Protein AF-A0A060UV62-F1 (afdb_monomer)

Nearest PDB structures (foldseek):
  5ajj-assembly1_A-2  TM=5.988E-01  e=8.040E+00  Variola virus
  5ymr-assembly2_D  TM=3.615E-01  e=1.555E+00  Nitratidesulfovibrio vulgaris str. Hildenborough
  6nd3-assembly1_A  TM=4.050E-01  e=2.740E+00  Oleidesulfovibrio alaskensis G20
  5kdp-assembly1_A  TM=4.001E-01  e=2.900E+00  Oleidesulfovibrio alaskensis G20

Organism: NCBI:txid160808

Secondary structure (DSSP, 8-state):
---HHHHHHHHHHHHHHHTTTSTT-HHHHHHHHHHHHHHHHTT---HHHHHHHHHHHHTTT--SS----TTB-TTSSBGGG-TT-TT--

Radius of gyration: 15.18 Å; Cα contacts (8 Å, |Δi|>4): 83; chains: 1; bounding box: 33×20×42 Å

Foldseek 3Di:
DDDLVVLLVVLVVQLVVLPPPLPPQPLSSLQSSQVVLVVVLVVDPDVVVSVSSVVSNVVSNHDPDRDDDPQADPSRHGCPPDPVNNVVD

Solvent-accessible surface area (backbone atoms only — not comparable to full-atom values): 5162 Å² total; per-residue (Å²): 131,79,54,70,68,57,49,52,54,48,41,52,50,43,45,59,53,23,58,62,89,20,83,86,20,66,47,34,24,39,46,39,28,26,54,54,50,53,59,52,51,75,75,51,84,50,67,68,57,43,51,52,47,50,64,54,31,46,79,62,57,40,54,93,66,82,71,74,58,92,80,35,35,100,70,42,35,47,28,85,71,32,94,85,54,65,50,79,117

Sequence (89 aa):
MLSEAEIHEKCENIATEAYRGCGQSDILWANNVRTMIDGWLHSITDENERQLIITIAEQHGYSTDEYSDPDMCRHGLDYDCCPCGCGEL

Mean predicted aligned error: 6.16 Å

pLDDT: mean 88.92, std 8.46, range [60.16, 97.88]

Structure (mmCIF, N/CA/C/O backbone):
data_AF-A0A060UV62-F1
#
_entry.id   AF-A0A060UV62-F1
#
loop_
_atom_site.group_PDB
_atom_site.id
_atom_site.type_symbol
_atom_site.label_atom_id
_atom_site.label_alt_id
_atom_site.label_comp_id
_atom_site.label_asym_id
_atom_site.label_entity_id
_atom_site.label_seq_id
_atom_site.pdbx_PDB_ins_code
_atom_site.Cartn_x
_atom_site.Cartn_y
_atom_site.Cartn_z
_atom_site.occupancy
_atom_site.B_iso_or_equiv
_atom_site.auth_seq_id
_atom_site.auth_comp_id
_atom_site.auth_asym_id
_atom_site.auth_atom_id
_atom_site.pdbx_PDB_model_num
ATOM 1 N N . MET A 1 1 ? -15.010 0.740 12.411 1.00 77.44 1 MET A N 1
ATOM 2 C CA . MET A 1 1 ? -13.996 0.399 13.415 1.00 77.44 1 MET A CA 1
ATOM 3 C C . MET A 1 1 ? -13.696 -1.077 13.358 1.00 77.44 1 MET A C 1
ATOM 5 O O . MET A 1 1 ? -14.319 -1.878 14.048 1.00 77.44 1 MET A O 1
ATOM 9 N N . LEU A 1 2 ? -12.768 -1.392 12.463 1.00 86.31 2 LEU A N 1
ATOM 10 C CA . LEU A 1 2 ? -12.020 -2.639 12.422 1.00 86.31 2 LEU A CA 1
ATOM 11 C C . LEU A 1 2 ? -11.203 -2.793 13.711 1.00 86.31 2 LEU A C 1
ATOM 13 O O . LEU A 1 2 ? -10.742 -1.809 14.293 1.00 86.31 2 LEU A O 1
ATOM 17 N N . SER A 1 3 ? -11.025 -4.028 14.155 1.00 94.81 3 SER A N 1
ATOM 18 C CA .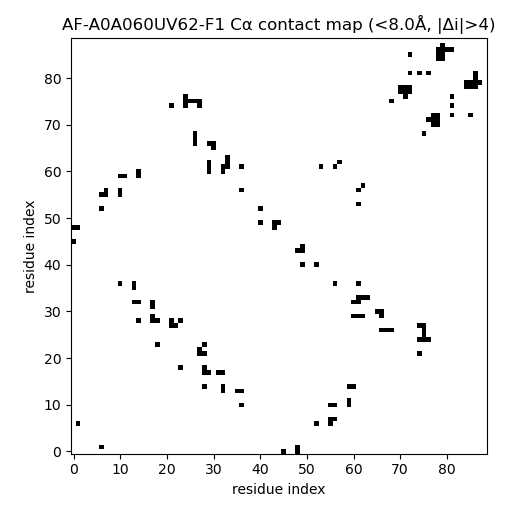 SER A 1 3 ? -10.051 -4.383 15.184 1.00 94.81 3 SER A CA 1
ATOM 19 C C . SER A 1 3 ? -8.624 -4.309 14.634 1.00 94.81 3 SER A C 1
ATOM 21 O O . SER A 1 3 ? -8.407 -4.445 13.430 1.00 94.81 3 SER A O 1
ATOM 23 N N . GLU A 1 4 ? -7.627 -4.154 15.510 1.00 94.19 4 GLU A N 1
ATOM 24 C CA . GLU A 1 4 ? -6.217 -4.186 15.087 1.00 94.19 4 GLU A CA 1
ATOM 25 C C . GLU A 1 4 ? -5.871 -5.475 14.330 1.00 94.19 4 GLU A C 1
ATOM 27 O O . GLU A 1 4 ? -5.187 -5.418 13.314 1.00 94.19 4 GLU A O 1
ATOM 32 N N . ALA A 1 5 ? -6.389 -6.629 14.766 1.00 96.00 5 ALA A N 1
ATOM 33 C CA . ALA A 1 5 ? -6.141 -7.908 14.100 1.00 96.00 5 ALA A CA 1
ATOM 34 C C . ALA A 1 5 ? -6.647 -7.919 12.645 1.00 96.00 5 ALA A C 1
ATOM 36 O O . ALA A 1 5 ? -5.934 -8.375 11.756 1.00 96.00 5 ALA A O 1
ATOM 37 N N . GLU A 1 6 ? -7.836 -7.360 12.391 1.00 96.62 6 GLU A N 1
ATOM 38 C CA . GLU A 1 6 ? -8.386 -7.227 11.034 1.00 96.62 6 GLU A CA 1
ATOM 39 C C . GLU A 1 6 ? -7.563 -6.254 10.174 1.00 96.62 6 GLU A C 1
ATOM 41 O O . GLU A 1 6 ? -7.417 -6.461 8.969 1.00 96.62 6 GLU A O 1
ATOM 46 N N . ILE A 1 7 ? -7.003 -5.199 10.778 1.00 96.81 7 ILE A N 1
ATOM 47 C CA . ILE A 1 7 ? -6.117 -4.256 10.082 1.00 96.81 7 ILE A CA 1
ATOM 48 C C . ILE A 1 7 ? -4.811 -4.959 9.694 1.00 96.81 7 ILE A C 1
ATOM 50 O O . ILE A 1 7 ? -4.401 -4.865 8.538 1.00 96.81 7 ILE A O 1
ATOM 54 N N . HIS A 1 8 ? -4.195 -5.703 10.618 1.00 97.44 8 HIS A N 1
ATOM 55 C CA . HIS A 1 8 ? -2.993 -6.495 10.348 1.00 97.44 8 HIS A CA 1
ATOM 56 C C . HIS A 1 8 ? -3.224 -7.510 9.224 1.00 97.44 8 HIS A C 1
ATOM 58 O O . HIS A 1 8 ? -2.486 -7.503 8.242 1.00 97.44 8 HIS A O 1
ATOM 64 N N . GLU A 1 9 ? -4.280 -8.321 9.317 1.00 97.88 9 GLU A N 1
ATOM 65 C CA . GLU A 1 9 ? -4.619 -9.315 8.292 1.00 97.88 9 GLU A CA 1
ATOM 66 C C . GLU A 1 9 ? -4.835 -8.660 6.919 1.00 97.88 9 GLU A C 1
ATOM 68 O O . GLU A 1 9 ? -4.394 -9.167 5.883 1.00 97.88 9 GLU A O 1
ATOM 73 N N . LYS A 1 10 ? -5.494 -7.499 6.877 1.00 97.69 10 LYS A N 1
ATOM 74 C CA . LYS A 1 10 ? -5.707 -6.781 5.621 1.00 97.69 10 LYS A CA 1
ATOM 75 C C . LYS A 1 10 ? -4.408 -6.225 5.036 1.00 97.69 10 LYS A C 1
ATOM 77 O O . LYS A 1 10 ? -4.216 -6.333 3.825 1.00 97.69 10 LYS A O 1
ATOM 82 N N . CYS A 1 11 ? -3.521 -5.672 5.861 1.00 97.25 11 CYS A N 1
ATOM 83 C CA . CYS A 1 11 ? -2.201 -5.220 5.423 1.00 97.25 11 CYS A CA 1
ATOM 84 C C . CYS A 1 11 ? -1.359 -6.379 4.865 1.00 97.25 11 CYS A C 1
ATOM 86 O O . CYS A 1 11 ? -0.782 -6.236 3.789 1.00 97.25 11 CYS A O 1
ATOM 88 N N . GLU A 1 12 ? -1.359 -7.545 5.518 1.00 96.88 12 GLU A N 1
ATOM 89 C CA . GLU A 1 12 ? -0.655 -8.745 5.035 1.00 96.88 12 GLU A CA 1
ATOM 90 C C . GLU A 1 12 ? -1.190 -9.224 3.679 1.00 96.88 12 GLU A C 1
ATOM 92 O O . GLU A 1 12 ? -0.421 -9.559 2.770 1.00 96.88 12 GLU A O 1
ATOM 97 N N . ASN A 1 13 ? -2.513 -9.208 3.506 1.00 97.56 13 ASN A N 1
ATOM 98 C CA . ASN A 1 13 ? -3.148 -9.549 2.236 1.00 97.56 13 ASN A CA 1
ATOM 99 C C . ASN A 1 13 ? -2.780 -8.555 1.125 1.00 97.56 13 ASN A C 1
ATOM 101 O O . ASN A 1 13 ? -2.496 -8.973 0.003 1.00 97.56 13 ASN A O 1
ATOM 105 N N . ILE A 1 14 ? -2.740 -7.253 1.430 1.00 97.31 14 ILE A N 1
ATOM 106 C CA . ILE A 1 14 ? -2.308 -6.216 0.483 1.00 97.31 14 ILE A CA 1
ATOM 107 C C . ILE A 1 14 ? -0.840 -6.411 0.096 1.00 97.31 14 ILE A C 1
ATOM 109 O O . ILE A 1 14 ? -0.532 -6.430 -1.092 1.00 97.31 14 ILE A O 1
ATOM 113 N N . ALA A 1 15 ? 0.053 -6.618 1.064 1.00 94.44 15 ALA A N 1
ATOM 114 C CA . ALA A 1 15 ? 1.472 -6.869 0.814 1.00 94.44 15 ALA A CA 1
ATOM 115 C C . ALA A 1 15 ? 1.696 -8.115 -0.062 1.00 94.44 15 ALA A C 1
ATOM 117 O O . ALA A 1 15 ? 2.523 -8.103 -0.980 1.00 94.44 15 ALA A O 1
ATOM 118 N N . THR A 1 16 ? 0.920 -9.174 0.185 1.00 94.81 16 THR A N 1
ATOM 119 C CA . THR A 1 16 ? 0.945 -10.416 -0.601 1.0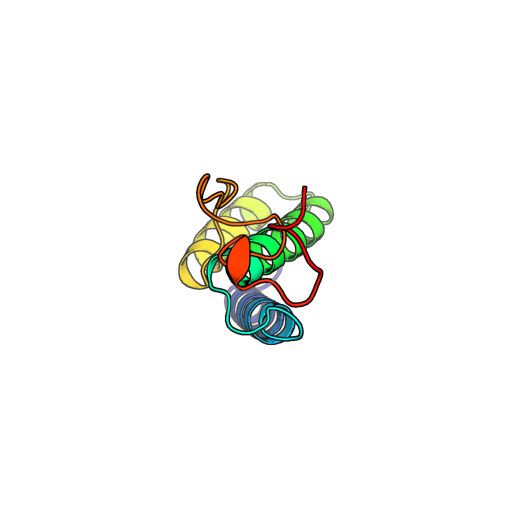0 94.81 16 THR A CA 1
ATOM 120 C C . THR A 1 16 ? 0.428 -10.201 -2.022 1.00 94.81 16 THR A C 1
ATOM 122 O O . THR A 1 16 ? 1.012 -10.714 -2.978 1.00 94.81 16 THR A O 1
ATOM 125 N N . GLU A 1 17 ? -0.655 -9.442 -2.189 1.00 95.56 17 GLU A N 1
ATOM 126 C CA . GLU A 1 17 ? -1.205 -9.131 -3.510 1.00 95.56 17 GLU A CA 1
ATOM 127 C C . GLU A 1 17 ? -0.265 -8.222 -4.307 1.00 95.56 17 GLU A C 1
ATOM 129 O O . GLU A 1 17 ? -0.021 -8.483 -5.481 1.00 95.56 17 GLU A O 1
ATOM 134 N N . ALA A 1 18 ? 0.343 -7.222 -3.663 1.00 94.19 18 ALA A N 1
ATOM 135 C CA . ALA A 1 18 ? 1.311 -6.313 -4.272 1.00 94.19 18 ALA A CA 1
ATOM 136 C C . ALA A 1 18 ? 2.561 -7.033 -4.808 1.00 94.19 18 ALA A C 1
ATOM 138 O O . ALA A 1 18 ? 3.222 -6.528 -5.718 1.00 94.19 18 ALA A O 1
ATOM 139 N N . TYR A 1 19 ? 2.875 -8.223 -4.279 1.00 91.94 19 TYR A N 1
ATOM 140 C CA . TYR A 1 19 ? 3.944 -9.089 -4.785 1.00 91.94 19 TYR A CA 1
ATOM 141 C C . TYR A 1 19 ? 3.615 -9.703 -6.155 1.00 91.94 19 TYR A C 1
ATOM 143 O O . TYR A 1 19 ? 4.506 -10.092 -6.915 1.00 91.94 19 TYR A O 1
ATOM 151 N N . ARG A 1 20 ? 2.334 -9.800 -6.519 1.00 89.88 20 ARG A N 1
ATOM 152 C CA . ARG A 1 20 ? 1.932 -10.337 -7.819 1.00 89.88 20 ARG A CA 1
ATOM 153 C C . ARG A 1 20 ? 2.161 -9.292 -8.901 1.00 89.88 20 ARG A C 1
ATOM 155 O O . ARG A 1 20 ? 1.651 -8.181 -8.842 1.00 89.88 20 ARG A O 1
ATOM 162 N N . GLY A 1 21 ? 2.920 -9.671 -9.926 1.00 79.88 21 GLY A N 1
ATOM 163 C CA . GLY A 1 21 ? 3.184 -8.795 -11.068 1.00 79.88 21 GLY A CA 1
ATOM 164 C C . GLY A 1 21 ? 4.203 -7.683 -10.806 1.00 79.88 21 GLY A C 1
ATOM 165 O O . GLY A 1 21 ? 4.450 -6.903 -11.717 1.00 79.88 21 GLY A O 1
ATOM 166 N N . CYS A 1 22 ? 4.847 -7.632 -9.629 1.00 87.56 22 CYS A N 1
ATOM 167 C CA . CYS A 1 22 ? 5.910 -6.655 -9.358 1.00 87.56 22 CYS A CA 1
ATOM 168 C C . CYS A 1 22 ? 7.276 -7.035 -9.960 1.00 87.56 22 CYS A C 1
ATOM 170 O O . CYS A 1 22 ? 8.231 -6.276 -9.847 1.00 87.56 22 CYS A O 1
ATOM 172 N N . GLY A 1 23 ? 7.409 -8.221 -10.567 1.00 83.75 23 GLY A N 1
ATOM 173 C CA . GLY A 1 23 ? 8.657 -8.649 -11.211 1.00 83.75 23 GLY A CA 1
ATOM 174 C C . GLY A 1 23 ? 9.860 -8.738 -10.264 1.00 83.75 23 GLY A C 1
ATOM 175 O O . GLY A 1 23 ? 10.986 -8.623 -10.729 1.00 83.75 23 GLY A O 1
ATOM 176 N N . GLN A 1 24 ? 9.625 -8.922 -8.958 1.00 84.62 24 GLN A N 1
ATOM 177 C CA . GLN A 1 24 ? 10.639 -8.835 -7.894 1.00 84.62 24 GLN A CA 1
ATOM 178 C C . GLN A 1 24 ? 11.297 -7.452 -7.733 1.00 84.62 24 GLN A C 1
ATOM 180 O O . GLN A 1 24 ? 12.298 -7.342 -7.032 1.00 84.62 24 GLN A O 1
ATOM 185 N N . SER A 1 25 ? 10.726 -6.400 -8.324 1.00 85.69 25 SER A N 1
ATOM 186 C CA . SER A 1 25 ? 11.113 -5.019 -8.044 1.00 85.69 25 SER A CA 1
ATOM 187 C C . SER A 1 25 ? 10.509 -4.570 -6.713 1.00 85.69 25 SER A C 1
ATOM 189 O O . SER A 1 25 ? 9.289 -4.600 -6.523 1.00 85.69 25 SER A O 1
ATOM 191 N N . ASP A 1 26 ? 11.370 -4.151 -5.793 1.00 86.44 26 ASP A N 1
ATOM 192 C CA . ASP A 1 26 ? 11.018 -3.571 -4.497 1.00 86.44 26 ASP A CA 1
ATOM 193 C C . ASP A 1 26 ? 10.299 -2.224 -4.649 1.00 86.44 26 ASP A C 1
ATOM 195 O O . ASP A 1 26 ? 9.298 -1.986 -3.974 1.00 86.44 26 ASP A O 1
ATOM 199 N N . ILE A 1 27 ? 10.733 -1.393 -5.599 1.00 86.81 27 ILE A N 1
ATOM 200 C CA . ILE A 1 27 ? 10.085 -0.121 -5.949 1.00 86.81 27 ILE A CA 1
ATOM 201 C C . ILE A 1 27 ? 8.652 -0.361 -6.434 1.00 86.81 27 ILE A C 1
ATOM 203 O O . ILE A 1 27 ? 7.710 0.274 -5.955 1.00 86.81 27 ILE A O 1
ATOM 207 N N . LEU A 1 28 ? 8.463 -1.291 -7.379 1.00 88.06 28 LEU A N 1
ATOM 208 C CA . LEU A 1 28 ? 7.133 -1.580 -7.918 1.00 88.06 28 LEU A CA 1
ATOM 209 C C . LEU A 1 28 ? 6.225 -2.202 -6.851 1.00 88.06 28 LEU A C 1
ATOM 211 O O . LEU A 1 28 ? 5.047 -1.859 -6.770 1.00 88.06 28 LEU A O 1
ATOM 215 N N . TRP A 1 29 ? 6.774 -3.073 -6.001 1.00 92.50 29 TRP A N 1
ATOM 216 C CA . TRP A 1 29 ? 6.051 -3.613 -4.853 1.00 92.50 29 TRP A CA 1
ATOM 217 C C . TRP A 1 29 ? 5.599 -2.505 -3.889 1.00 92.50 29 TRP A C 1
ATOM 219 O O . TRP A 1 29 ? 4.415 -2.446 -3.558 1.00 92.50 29 TRP A O 1
ATOM 229 N N . ALA A 1 30 ? 6.491 -1.589 -3.500 1.00 91.69 30 ALA A N 1
ATOM 230 C CA . ALA A 1 30 ? 6.174 -0.502 -2.572 1.00 91.69 30 ALA A CA 1
ATOM 231 C C . ALA A 1 30 ? 5.099 0.440 -3.139 1.00 91.69 30 ALA A C 1
ATOM 233 O O . ALA A 1 30 ? 4.141 0.791 -2.447 1.00 91.69 30 ALA A O 1
ATOM 234 N N . ASN A 1 31 ? 5.192 0.781 -4.427 1.00 91.00 31 ASN A N 1
ATOM 235 C CA . ASN A 1 31 ? 4.190 1.604 -5.107 1.00 91.00 31 ASN A CA 1
ATOM 236 C C . ASN A 1 31 ? 2.824 0.900 -5.214 1.00 91.00 31 ASN A C 1
ATOM 238 O O . ASN A 1 31 ? 1.781 1.547 -5.065 1.00 91.00 31 ASN A O 1
ATOM 242 N N . ASN A 1 32 ? 2.807 -0.423 -5.409 1.00 92.81 32 ASN A N 1
ATOM 243 C CA . ASN A 1 32 ? 1.576 -1.215 -5.382 1.00 92.81 32 ASN A CA 1
ATOM 244 C C . ASN A 1 32 ? 0.944 -1.227 -3.981 1.00 92.81 32 ASN A C 1
ATOM 246 O O . ASN A 1 32 ? -0.254 -0.962 -3.860 1.00 92.81 32 ASN A O 1
ATOM 250 N N . VAL A 1 33 ? 1.734 -1.476 -2.925 1.00 95.62 33 VAL A N 1
ATOM 251 C CA . VAL A 1 33 ? 1.264 -1.424 -1.527 1.00 95.62 33 VAL A CA 1
ATOM 252 C C . VAL A 1 33 ? 0.657 -0.060 -1.222 1.00 95.62 33 VAL A C 1
ATOM 254 O O . VAL A 1 33 ? -0.491 0.007 -0.782 1.00 95.62 33 VAL A O 1
ATOM 257 N N . ARG A 1 34 ? 1.383 1.024 -1.522 1.00 94.62 34 ARG A N 1
ATOM 258 C CA . ARG A 1 34 ? 0.900 2.401 -1.359 1.00 94.62 34 ARG A CA 1
ATOM 259 C C . ARG A 1 34 ? -0.445 2.609 -2.045 1.00 94.62 34 ARG A C 1
ATOM 261 O O . ARG A 1 34 ? -1.406 2.989 -1.388 1.00 94.62 34 ARG A O 1
ATOM 268 N N . THR A 1 35 ? -0.541 2.276 -3.332 1.00 94.19 35 THR A N 1
ATOM 269 C CA . THR A 1 35 ? -1.770 2.458 -4.121 1.00 94.19 35 THR A CA 1
ATOM 270 C C . THR A 1 35 ? -2.969 1.729 -3.503 1.00 94.19 35 THR A C 1
ATOM 272 O O . THR A 1 35 ? -4.076 2.269 -3.445 1.00 94.19 35 THR A O 1
ATOM 275 N N . MET A 1 36 ? -2.769 0.498 -3.029 1.00 96.31 36 MET A N 1
ATOM 276 C CA . MET A 1 36 ? -3.834 -0.306 -2.427 1.00 96.31 36 MET A CA 1
ATOM 277 C C . MET A 1 36 ? -4.254 0.212 -1.044 1.00 96.31 36 MET A C 1
ATOM 279 O O . MET A 1 36 ? -5.453 0.245 -0.750 1.00 96.31 36 MET A O 1
ATOM 283 N N . ILE A 1 37 ? -3.298 0.632 -0.208 1.00 96.81 37 ILE A N 1
ATOM 284 C CA . ILE A 1 37 ? -3.582 1.228 1.104 1.00 96.81 37 ILE A CA 1
ATOM 285 C C . ILE A 1 37 ? -4.266 2.587 0.937 1.00 96.81 37 ILE A C 1
ATOM 287 O O . ILE A 1 37 ? -5.299 2.798 1.564 1.00 96.81 37 ILE A O 1
ATOM 291 N N . ASP A 1 38 ? -3.799 3.456 0.037 1.00 96.06 38 ASP A N 1
ATOM 292 C CA . ASP A 1 38 ? -4.447 4.738 -0.277 1.00 96.06 38 ASP A CA 1
ATOM 293 C C . ASP A 1 38 ? -5.904 4.527 -0.711 1.00 96.06 38 ASP A C 1
ATOM 295 O O . ASP A 1 38 ? -6.827 5.180 -0.218 1.00 96.06 38 ASP A O 1
ATOM 299 N N . GLY A 1 39 ? -6.141 3.550 -1.594 1.00 96.44 39 GLY A N 1
ATOM 300 C CA . GLY A 1 39 ? -7.486 3.148 -2.005 1.00 96.44 39 GLY A CA 1
ATOM 301 C C . GLY A 1 39 ? -8.360 2.689 -0.835 1.00 96.44 39 GLY A C 1
ATOM 302 O O . GLY A 1 39 ? -9.541 3.038 -0.768 1.00 96.44 39 GLY A O 1
ATOM 303 N N . TRP A 1 40 ? -7.794 1.945 0.117 1.00 96.50 40 TRP A N 1
ATOM 304 C CA . TRP A 1 40 ? -8.505 1.553 1.330 1.00 96.50 40 TRP A CA 1
ATOM 305 C C . TRP A 1 40 ? -8.783 2.755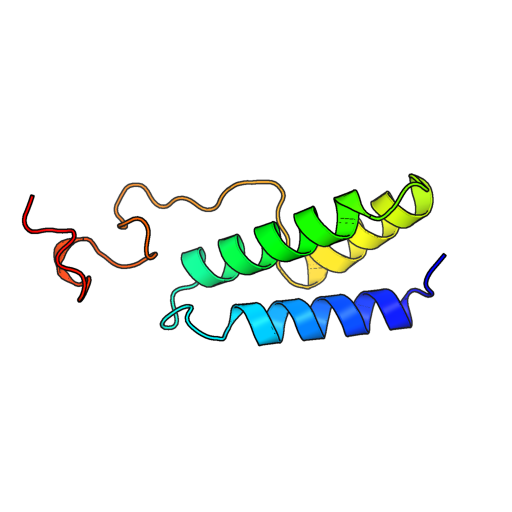 2.241 1.00 96.50 40 TRP A C 1
ATOM 307 O O . TRP A 1 40 ? -9.927 2.922 2.668 1.00 96.50 40 TRP A O 1
ATOM 317 N N . LEU A 1 41 ? -7.806 3.626 2.489 1.00 96.25 41 LEU A N 1
ATOM 318 C CA . LEU A 1 41 ? -7.957 4.811 3.337 1.00 96.25 41 LEU A CA 1
ATOM 319 C C . LEU A 1 41 ? -9.033 5.770 2.809 1.00 96.25 41 LEU A C 1
ATOM 321 O O . LEU A 1 41 ? -9.764 6.351 3.608 1.00 96.25 41 LEU A O 1
ATOM 325 N N . HIS A 1 42 ? -9.217 5.873 1.486 1.00 95.62 42 HIS A N 1
ATOM 326 C CA . HIS A 1 42 ? -10.317 6.641 0.886 1.00 95.62 42 HIS A CA 1
ATOM 327 C C . HIS A 1 42 ? -11.718 6.134 1.269 1.00 95.62 42 HIS A C 1
ATOM 329 O O . HIS A 1 42 ? -12.683 6.895 1.203 1.00 95.62 42 HIS A O 1
ATOM 335 N N . SER A 1 43 ? -11.850 4.864 1.665 1.00 94.06 43 SER A N 1
ATOM 336 C CA . SER A 1 43 ? -13.123 4.281 2.113 1.00 94.06 43 SER A CA 1
ATOM 337 C C . SER A 1 43 ? -13.399 4.464 3.611 1.00 94.06 43 SER A C 1
ATOM 339 O O . SER A 1 43 ? -14.499 4.151 4.065 1.00 94.06 43 SER A O 1
ATOM 341 N N . ILE A 1 44 ? -12.430 4.974 4.381 1.00 95.25 44 ILE A N 1
ATOM 342 C CA . ILE A 1 44 ? -12.530 5.143 5.834 1.00 95.25 44 ILE A CA 1
ATOM 343 C C . ILE A 1 44 ? -12.824 6.605 6.166 1.00 95.25 44 ILE A C 1
ATOM 345 O O . ILE A 1 44 ? -12.044 7.502 5.855 1.00 95.25 44 ILE A O 1
ATOM 349 N N . THR A 1 45 ? -13.962 6.844 6.815 1.00 94.25 45 THR A N 1
ATOM 350 C CA . THR A 1 45 ? -14.424 8.195 7.172 1.00 94.25 45 THR A CA 1
ATOM 351 C C . THR A 1 45 ? -14.049 8.619 8.589 1.00 94.25 45 THR A C 1
ATOM 353 O O . THR A 1 45 ? -14.094 9.807 8.896 1.00 94.25 45 THR A O 1
ATOM 356 N N . ASP A 1 46 ? -13.744 7.665 9.470 1.00 94.94 46 ASP A N 1
ATOM 357 C CA . ASP A 1 46 ? -13.334 7.945 10.846 1.00 94.94 46 ASP A CA 1
ATOM 358 C C . ASP A 1 46 ? -11.824 8.202 10.903 1.00 94.94 46 ASP A C 1
ATOM 360 O O . ASP A 1 46 ? -11.035 7.328 10.554 1.00 94.94 46 ASP A O 1
ATOM 364 N N . GLU A 1 47 ? -11.416 9.399 11.332 1.00 94.06 47 GLU A N 1
ATOM 365 C CA . GLU A 1 47 ? -10.001 9.798 11.305 1.00 94.06 47 GLU A CA 1
ATOM 366 C C . GLU A 1 47 ? -9.143 9.006 12.301 1.00 94.06 47 GLU A C 1
ATOM 368 O O . GLU A 1 47 ? -7.973 8.753 12.026 1.00 94.06 47 GLU A O 1
ATOM 373 N N . ASN A 1 48 ? -9.708 8.568 13.432 1.00 94.12 48 ASN A N 1
ATOM 374 C CA . ASN A 1 48 ? -8.957 7.780 14.412 1.00 94.12 48 ASN A CA 1
ATOM 375 C C . ASN A 1 48 ? -8.673 6.374 13.868 1.00 94.12 48 ASN A C 1
ATOM 377 O O . ASN A 1 48 ? -7.549 5.888 13.967 1.00 94.12 48 ASN A O 1
ATOM 381 N N . GLU A 1 49 ? -9.674 5.742 13.254 1.00 95.25 49 GLU A N 1
ATOM 382 C CA . GLU A 1 49 ? -9.531 4.476 12.534 1.00 95.25 49 GLU A CA 1
ATOM 383 C C . GLU A 1 49 ? -8.538 4.624 11.379 1.00 95.25 49 GLU A C 1
ATOM 385 O O . GLU A 1 49 ? -7.663 3.779 11.204 1.00 95.25 49 GLU A O 1
ATOM 390 N N . ARG A 1 50 ? -8.612 5.731 10.633 1.00 95.94 50 ARG A N 1
ATOM 391 C CA . ARG A 1 50 ? -7.700 6.022 9.524 1.00 95.94 50 ARG A CA 1
ATOM 392 C C . ARG A 1 50 ? -6.249 6.154 9.995 1.00 95.94 50 ARG A C 1
ATOM 394 O O . ARG A 1 50 ? -5.360 5.555 9.396 1.00 95.94 50 ARG A O 1
ATOM 401 N N . GLN A 1 51 ? -6.014 6.864 11.098 1.00 95.38 51 GLN A N 1
ATOM 402 C CA . GLN A 1 51 ? -4.682 7.020 11.680 1.00 95.38 51 GLN A CA 1
ATOM 403 C C . GLN A 1 51 ? -4.131 5.700 12.235 1.00 95.38 51 GLN A C 1
ATOM 405 O O . GLN A 1 51 ? -2.948 5.414 12.056 1.00 95.38 51 GLN A O 1
ATOM 410 N N . LEU A 1 52 ? -4.981 4.877 12.858 1.00 95.56 52 LEU A N 1
ATOM 411 C CA . LEU A 1 52 ? -4.600 3.543 13.325 1.00 95.56 52 LEU A CA 1
ATOM 412 C C . LEU A 1 52 ? -4.188 2.635 12.157 1.00 95.56 52 LEU A C 1
ATOM 414 O O . LEU A 1 52 ? -3.163 1.958 12.237 1.00 95.56 52 LEU A O 1
ATOM 418 N N . ILE A 1 53 ? -4.952 2.656 11.059 1.00 96.69 53 I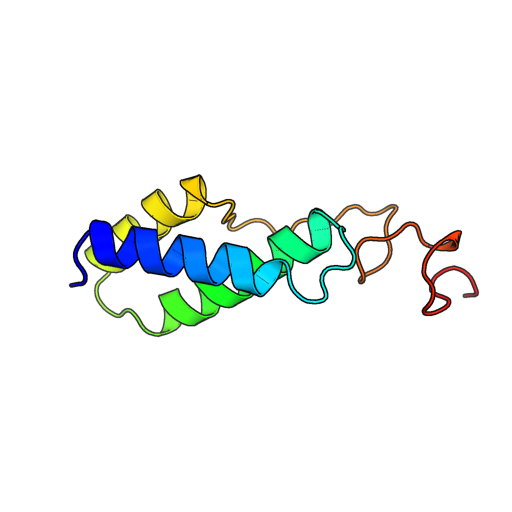LE A N 1
ATOM 419 C CA . ILE A 1 53 ? -4.622 1.906 9.841 1.00 96.69 53 ILE A CA 1
ATOM 420 C C . ILE A 1 53 ? -3.266 2.345 9.292 1.00 96.69 53 ILE A C 1
ATOM 422 O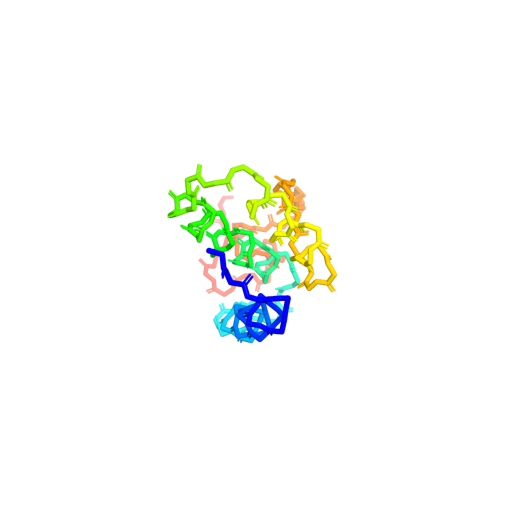 O . ILE A 1 53 ? -2.458 1.480 8.978 1.00 96.69 53 ILE A O 1
ATOM 426 N N . ILE A 1 54 ? -2.993 3.653 9.213 1.00 96.50 54 ILE A N 1
ATOM 427 C CA . ILE A 1 54 ? -1.699 4.174 8.741 1.00 96.50 54 ILE A CA 1
ATOM 428 C C . ILE A 1 54 ? -0.551 3.634 9.602 1.00 96.50 54 ILE A C 1
ATOM 430 O O . ILE A 1 54 ? 0.387 3.052 9.065 1.00 96.50 54 ILE A O 1
ATOM 434 N N . THR A 1 55 ? -0.651 3.746 10.930 1.00 96.25 55 THR A N 1
ATOM 435 C CA . THR A 1 55 ? 0.397 3.280 11.853 1.00 96.25 55 THR A CA 1
ATOM 436 C C . THR A 1 55 ? 0.673 1.781 11.731 1.00 96.25 55 THR A C 1
ATOM 438 O O . THR A 1 55 ? 1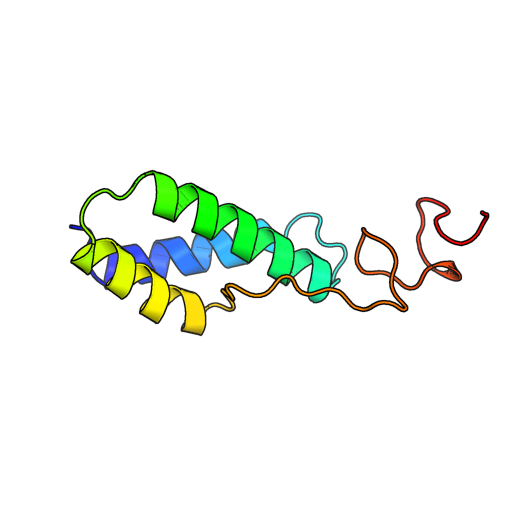.823 1.354 11.819 1.00 96.25 55 THR A O 1
ATOM 441 N N . ILE A 1 56 ? -0.362 0.964 11.527 1.00 96.88 56 ILE A N 1
ATOM 442 C CA . ILE A 1 56 ? -0.172 -0.474 11.310 1.00 96.88 56 ILE A CA 1
ATOM 443 C C . ILE A 1 56 ? 0.394 -0.727 9.910 1.00 96.88 56 ILE A C 1
ATOM 445 O O . ILE A 1 56 ? 1.332 -1.504 9.771 1.00 96.88 56 ILE A O 1
ATOM 449 N N . ALA A 1 57 ? -0.122 -0.067 8.873 1.00 96.44 57 ALA A N 1
ATOM 450 C CA . ALA A 1 57 ? 0.313 -0.254 7.491 1.00 96.44 57 ALA A CA 1
ATOM 451 C C . ALA A 1 57 ? 1.801 0.075 7.283 1.00 96.44 57 ALA A C 1
ATOM 453 O O . ALA A 1 57 ? 2.467 -0.623 6.518 1.00 96.44 57 ALA A O 1
ATOM 454 N N . GLU A 1 58 ? 2.349 1.073 7.985 1.00 95.38 58 GLU A N 1
ATOM 455 C CA . GLU A 1 58 ? 3.787 1.397 7.968 1.00 95.38 58 GLU A CA 1
ATOM 456 C C . GLU A 1 58 ? 4.661 0.188 8.355 1.00 95.38 58 GLU A C 1
ATOM 458 O O . GLU A 1 58 ? 5.727 -0.026 7.779 1.00 95.38 58 GLU A O 1
ATOM 463 N N . GLN A 1 59 ? 4.185 -0.675 9.261 1.00 94.75 59 GLN A N 1
ATOM 464 C CA . GLN A 1 59 ? 4.887 -1.907 9.655 1.00 94.75 59 GLN A CA 1
ATOM 465 C C . GLN A 1 59 ? 4.906 -2.967 8.542 1.00 94.75 59 GLN A C 1
ATOM 467 O O . GLN A 1 59 ? 5.727 -3.882 8.577 1.00 94.75 59 GLN A O 1
ATOM 472 N N . HIS A 1 60 ? 4.018 -2.838 7.554 1.00 92.75 60 HIS A N 1
ATOM 473 C CA . HIS A 1 60 ? 3.881 -3.731 6.399 1.00 92.75 60 HIS A CA 1
ATOM 474 C C . HIS A 1 60 ? 4.423 -3.114 5.101 1.00 92.75 60 HIS A C 1
ATOM 476 O O . HIS A 1 60 ? 4.178 -3.643 4.020 1.00 92.75 60 HIS A O 1
ATOM 482 N N . GLY A 1 61 ? 5.173 -2.010 5.194 1.00 89.62 61 GLY A N 1
ATOM 483 C CA . GLY A 1 61 ? 5.846 -1.380 4.054 1.00 89.62 61 GLY A CA 1
ATOM 484 C C . GLY A 1 61 ? 5.031 -0.313 3.323 1.00 89.62 61 GLY A C 1
ATOM 485 O O . GLY A 1 61 ? 5.419 0.104 2.233 1.00 89.62 61 GLY A O 1
ATOM 486 N N . TYR A 1 62 ? 3.923 0.152 3.904 1.00 93.31 62 TYR A N 1
ATOM 487 C CA . TYR A 1 62 ? 3.268 1.369 3.434 1.00 93.31 62 TYR A CA 1
ATOM 488 C C . TYR A 1 62 ? 4.140 2.600 3.712 1.00 93.31 62 TYR A C 1
ATOM 490 O O . TYR A 1 62 ? 4.707 2.745 4.793 1.00 93.31 62 TYR A O 1
ATOM 498 N N . SER A 1 63 ? 4.194 3.504 2.740 1.00 89.69 63 SER A N 1
ATOM 499 C CA . SER A 1 63 ? 4.788 4.831 2.864 1.00 89.69 63 SER A CA 1
ATOM 500 C C . SER A 1 63 ? 3.923 5.830 2.104 1.00 89.69 63 SER A C 1
ATOM 502 O O . SER A 1 63 ? 3.350 5.498 1.064 1.00 89.69 63 SER A O 1
ATOM 504 N N . THR A 1 64 ? 3.837 7.058 2.611 1.00 82.31 64 THR A N 1
ATOM 505 C CA . THR A 1 64 ? 3.182 8.170 1.907 1.00 82.31 64 THR A CA 1
ATOM 506 C C . THR A 1 64 ? 4.024 8.709 0.756 1.00 82.31 64 THR A C 1
ATOM 508 O O . THR A 1 64 ? 3.482 9.328 -0.163 1.00 82.31 64 THR A O 1
ATOM 511 N N . ASP A 1 65 ? 5.335 8.482 0.806 1.00 79.50 65 ASP A N 1
ATOM 512 C CA . ASP A 1 65 ? 6.255 8.912 -0.234 1.00 79.50 65 ASP A CA 1
ATOM 513 C C . ASP A 1 65 ? 6.167 7.965 -1.433 1.00 79.50 65 ASP A C 1
ATOM 515 O O . ASP A 1 65 ? 6.111 6.740 -1.293 1.00 79.50 65 ASP A O 1
ATOM 519 N N . GLU A 1 66 ? 6.157 8.536 -2.637 1.00 70.69 66 GLU A N 1
ATOM 520 C CA . GLU A 1 66 ? 6.332 7.741 -3.846 1.00 70.69 66 GLU A CA 1
ATOM 521 C C . GLU A 1 66 ? 7.769 7.246 -3.906 1.00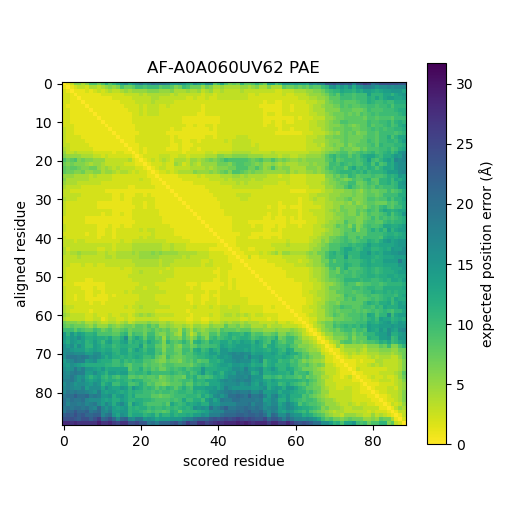 70.69 66 GLU A C 1
ATOM 523 O O . GLU A 1 66 ? 8.704 8.050 -3.932 1.00 70.69 66 GLU A O 1
ATOM 528 N N . TYR A 1 67 ? 7.954 5.928 -3.951 1.00 70.19 67 TYR A N 1
ATOM 529 C CA . TYR A 1 67 ? 9.270 5.384 -4.228 1.00 70.19 67 TYR A CA 1
ATOM 530 C C . TYR A 1 67 ? 9.559 5.577 -5.712 1.00 70.19 67 TYR A C 1
ATOM 532 O O . TYR A 1 67 ? 8.974 4.923 -6.578 1.00 70.19 67 TYR A O 1
ATOM 540 N N . SER A 1 68 ? 10.473 6.499 -5.993 1.00 69.25 68 SER A N 1
ATOM 541 C CA . SER A 1 68 ? 11.041 6.702 -7.317 1.00 69.25 68 SER A CA 1
ATOM 542 C C . SER A 1 68 ? 12.555 6.617 -7.214 1.00 69.25 68 SER A C 1
ATOM 544 O O . SER A 1 68 ? 13.166 7.386 -6.470 1.00 69.25 68 SER A O 1
ATOM 546 N N . ASP A 1 69 ? 13.144 5.707 -7.975 1.00 72.75 69 ASP A N 1
ATOM 547 C CA . ASP A 1 69 ? 14.569 5.730 -8.269 1.00 72.75 69 ASP A CA 1
ATOM 548 C C . ASP A 1 69 ? 14.723 6.385 -9.652 1.00 72.75 69 ASP A C 1
ATOM 550 O O . ASP A 1 69 ? 14.170 5.861 -10.624 1.00 72.75 69 ASP A O 1
ATOM 554 N N . PRO A 1 70 ? 15.380 7.555 -9.754 1.00 75.81 70 PRO A N 1
ATOM 555 C CA . PRO A 1 70 ? 15.522 8.270 -11.019 1.00 75.81 70 PRO A CA 1
ATOM 556 C C . PRO A 1 70 ? 16.300 7.475 -12.077 1.00 75.81 70 PRO A C 1
ATOM 558 O O . PRO A 1 70 ? 16.115 7.737 -13.266 1.00 75.81 70 PRO A O 1
ATOM 561 N N . ASP A 1 71 ? 17.110 6.497 -11.665 1.00 78.62 71 ASP A N 1
ATOM 562 C CA . ASP A 1 71 ? 17.898 5.649 -12.561 1.00 78.62 71 ASP A CA 1
ATOM 563 C C . ASP A 1 71 ? 17.125 4.387 -13.009 1.00 78.62 71 ASP A C 1
ATOM 565 O O . ASP A 1 71 ? 17.618 3.593 -13.810 1.00 78.62 71 ASP A O 1
ATOM 569 N N . MET A 1 72 ? 15.877 4.215 -12.554 1.00 78.56 72 MET A N 1
ATOM 570 C CA . MET A 1 72 ? 15.006 3.092 -12.907 1.00 78.56 72 MET A CA 1
ATOM 571 C C . MET A 1 72 ? 13.844 3.538 -13.801 1.00 78.56 72 MET A C 1
ATOM 573 O O . MET A 1 72 ? 13.310 4.645 -13.697 1.00 78.56 72 MET A O 1
ATOM 577 N N . CYS A 1 73 ? 13.390 2.648 -14.682 1.00 81.94 73 CYS A N 1
ATOM 578 C CA . CYS A 1 73 ? 12.179 2.879 -15.458 1.00 81.94 73 CYS A CA 1
ATOM 579 C C . CYS A 1 73 ? 10.925 2.800 -14.569 1.00 81.94 73 CYS A C 1
ATOM 581 O O . CYS A 1 73 ? 10.939 2.254 -13.467 1.00 81.94 73 CYS A O 1
ATOM 583 N N . ARG A 1 74 ? 9.776 3.243 -15.094 1.00 75.69 74 ARG A N 1
ATOM 584 C CA . ARG A 1 74 ? 8.470 3.199 -14.399 1.00 75.69 74 ARG A CA 1
ATOM 585 C C . ARG A 1 74 ? 7.994 1.805 -13.955 1.00 75.69 74 ARG A C 1
ATOM 587 O O . ARG A 1 74 ? 6.992 1.706 -13.256 1.00 75.69 74 ARG A O 1
ATOM 594 N N . HIS A 1 75 ? 8.649 0.741 -14.413 1.00 75.56 75 HIS A N 1
ATOM 595 C CA . HIS A 1 75 ? 8.385 -0.639 -13.997 1.00 75.56 75 HIS A CA 1
ATOM 596 C C . HIS A 1 75 ? 9.324 -1.098 -12.866 1.00 75.56 75 HIS A C 1
ATOM 598 O O . HIS A 1 75 ? 9.281 -2.262 -12.484 1.00 75.56 75 HIS A O 1
ATOM 604 N N . GLY A 1 76 ? 10.176 -0.202 -12.353 1.00 73.88 76 GLY A N 1
ATOM 605 C CA . GLY A 1 76 ? 11.107 -0.469 -11.259 1.00 73.88 76 GLY A CA 1
ATOM 606 C C . GLY A 1 76 ? 12.283 -1.370 -11.647 1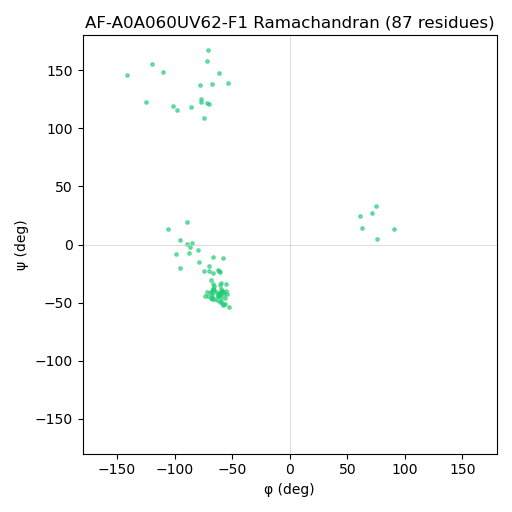.00 73.88 76 GLY A C 1
ATOM 607 O O . GLY A 1 76 ? 12.799 -2.095 -10.801 1.00 73.88 76 GLY A O 1
ATOM 608 N N . LEU A 1 77 ? 12.670 -1.357 -12.924 1.00 78.25 77 LEU A N 1
ATOM 609 C CA . LEU A 1 77 ? 13.842 -2.049 -13.465 1.00 78.25 77 LEU A CA 1
ATOM 610 C C . LEU A 1 77 ? 14.792 -1.029 -14.081 1.00 78.25 77 LEU A C 1
ATOM 612 O O . LEU A 1 77 ? 14.336 0.012 -14.558 1.00 78.25 77 LEU A O 1
ATOM 616 N N . ASP A 1 78 ? 16.074 -1.375 -14.148 1.00 82.31 78 ASP A N 1
ATOM 617 C CA . ASP A 1 78 ? 17.057 -0.609 -14.909 1.00 82.31 78 ASP A CA 1
ATOM 618 C C . ASP A 1 78 ? 16.557 -0.427 -16.355 1.00 82.31 78 ASP A C 1
ATOM 620 O O . ASP A 1 78 ? 15.948 -1.343 -16.930 1.00 82.31 78 ASP A O 1
ATOM 624 N N . TYR A 1 79 ? 16.743 0.774 -16.912 1.00 84.19 79 TYR A N 1
ATOM 625 C CA . TYR A 1 79 ? 16.220 1.134 -18.233 1.00 84.19 79 TYR A CA 1
ATOM 626 C C . TYR A 1 79 ? 16.660 0.140 -19.318 1.00 84.19 79 TYR A C 1
ATOM 628 O O . TYR A 1 79 ? 15.814 -0.298 -20.105 1.00 84.19 79 TYR A O 1
ATOM 636 N N . ASP A 1 80 ? 17.922 -0.290 -19.298 1.00 85.62 80 ASP A N 1
ATOM 637 C CA . ASP A 1 80 ? 18.506 -1.205 -20.286 1.00 85.62 80 ASP A CA 1
ATOM 638 C C . ASP A 1 80 ? 18.126 -2.673 -20.030 1.00 85.62 80 ASP A C 1
ATOM 640 O O . ASP A 1 80 ? 18.259 -3.527 -20.908 1.00 85.62 80 ASP A O 1
ATOM 644 N N . CYS A 1 81 ? 17.617 -2.987 -18.836 1.00 82.50 81 CYS A N 1
ATOM 645 C CA . CYS A 1 81 ? 17.196 -4.337 -18.454 1.00 82.50 81 CYS A CA 1
ATOM 646 C C . CYS A 1 81 ? 15.681 -4.566 -18.566 1.00 82.50 81 CYS A C 1
ATOM 648 O O . CYS A 1 81 ? 15.209 -5.691 -18.377 1.00 82.50 81 CYS A O 1
ATOM 650 N N . CYS A 1 82 ? 14.890 -3.522 -18.827 1.00 81.56 82 CYS A N 1
ATOM 651 C CA . CYS A 1 82 ? 13.439 -3.641 -18.837 1.00 81.56 82 CYS A CA 1
ATOM 652 C C . CYS A 1 82 ? 12.950 -4.420 -20.078 1.00 81.56 82 CYS A C 1
ATOM 654 O O . CYS A 1 82 ? 13.135 -3.949 -21.202 1.00 81.56 82 CYS A O 1
ATOM 656 N N . PRO A 1 83 ? 12.221 -5.546 -19.921 1.00 82.25 83 PRO A N 1
ATOM 657 C CA . PRO A 1 83 ? 11.721 -6.339 -21.052 1.00 82.25 83 PRO A CA 1
ATOM 658 C C . PRO A 1 83 ? 10.664 -5.606 -21.895 1.00 82.25 83 PRO A C 1
ATOM 660 O O . PRO A 1 83 ? 10.310 -6.066 -22.977 1.00 82.25 83 PRO A O 1
ATOM 663 N N . CYS A 1 84 ? 10.157 -4.470 -21.409 1.00 83.62 84 CYS A N 1
ATOM 664 C CA . CYS A 1 84 ? 9.264 -3.579 -22.146 1.00 83.62 84 CYS A CA 1
ATOM 665 C C . CYS A 1 84 ? 10.012 -2.579 -23.052 1.00 83.62 84 CYS A C 1
ATOM 667 O O . CYS A 1 84 ? 9.353 -1.746 -23.670 1.00 83.62 84 CYS A O 1
ATOM 669 N N . GLY A 1 85 ? 11.351 -2.625 -23.112 1.00 83.38 85 GLY A N 1
ATOM 670 C CA . GLY A 1 85 ? 12.166 -1.776 -23.990 1.00 83.38 85 GLY A CA 1
ATOM 671 C C . GLY A 1 85 ? 12.297 -0.324 -23.523 1.00 83.38 85 GLY A C 1
ATOM 672 O O . GLY A 1 85 ? 12.342 0.584 -24.346 1.00 83.38 85 GLY A O 1
ATOM 673 N N . CYS A 1 86 ? 12.313 -0.068 -22.210 1.00 86.88 86 CYS A N 1
ATOM 674 C CA . CYS A 1 86 ? 12.349 1.304 -21.686 1.00 86.88 86 CYS A CA 1
ATOM 675 C C . CYS A 1 86 ? 13.654 2.070 -21.987 1.00 86.88 86 CYS A C 1
ATOM 677 O O . CYS A 1 86 ? 13.603 3.296 -22.017 1.00 86.88 86 CYS A O 1
ATOM 679 N N . GLY A 1 87 ? 14.780 1.386 -22.208 1.00 80.00 87 GLY A N 1
ATOM 680 C CA . GLY A 1 87 ? 16.082 1.986 -22.541 1.00 80.00 87 GLY A CA 1
ATOM 681 C C . GLY A 1 87 ? 16.320 2.258 -24.032 1.00 80.00 87 GLY A C 1
ATOM 682 O O . GLY A 1 87 ? 17.349 2.817 -24.389 1.00 80.00 87 GLY A O 1
ATOM 683 N N . GLU A 1 88 ? 15.387 1.901 -24.922 1.00 77.38 88 GLU A N 1
ATOM 684 C CA . GLU A 1 88 ? 15.543 2.085 -26.379 1.00 77.38 88 GLU A CA 1
ATOM 685 C C . GLU A 1 88 ? 15.037 3.454 -26.904 1.00 77.38 88 GLU A C 1
ATOM 687 O O . G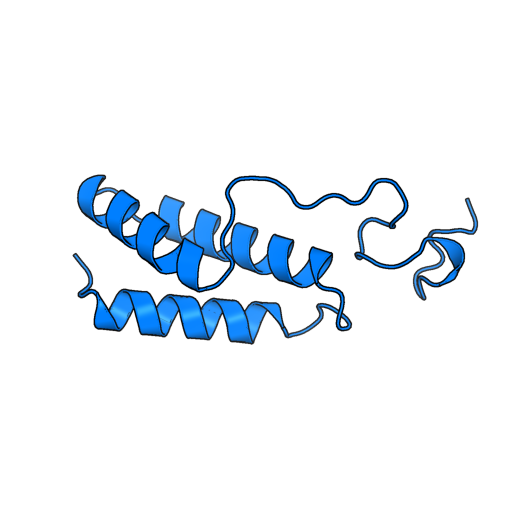LU A 1 88 ? 14.750 3.584 -28.097 1.00 77.38 88 GLU A O 1
ATOM 692 N N . LEU A 1 89 ? 14.888 4.467 -26.035 1.00 60.16 89 LEU A N 1
ATOM 693 C CA . LEU A 1 89 ? 14.328 5.795 -26.366 1.00 60.16 89 LEU A CA 1
ATOM 694 C C . LEU A 1 89 ? 15.361 6.822 -26.854 1.00 60.16 89 LEU A C 1
ATOM 696 O O . LEU A 1 89 ? 16.438 6.944 -26.232 1.00 60.16 89 LEU A O 1
#